Protein AF-A0A0B6Z8V1-F1 (afdb_monomer)

Structure (mmCIF, N/CA/C/O backbone):
data_AF-A0A0B6Z8V1-F1
#
_entry.id   AF-A0A0B6Z8V1-F1
#
loop_
_atom_site.group_PDB
_atom_site.id
_atom_site.type_symbol
_atom_site.label_atom_id
_atom_site.label_alt_id
_atom_site.label_comp_id
_atom_site.label_asym_id
_atom_site.label_entity_id
_atom_site.label_seq_id
_atom_site.pdbx_PDB_ins_code
_atom_site.Cartn_x
_atom_site.Cartn_y
_atom_site.Cartn_z
_atom_site.occupancy
_atom_site.B_iso_or_equiv
_atom_site.auth_seq_id
_atom_site.auth_comp_id
_atom_site.auth_asym_id
_atom_site.auth_atom_id
_atom_site.pdbx_PDB_model_num
ATOM 1 N N . ASP A 1 1 ? 8.334 -16.687 -8.580 1.00 82.94 1 ASP A N 1
ATOM 2 C CA . ASP A 1 1 ? 9.237 -16.115 -9.606 1.00 82.94 1 ASP A CA 1
ATOM 3 C C . ASP A 1 1 ? 10.092 -14.959 -9.110 1.00 82.94 1 ASP A C 1
ATOM 5 O O . ASP A 1 1 ? 11.307 -15.062 -9.156 1.00 82.94 1 ASP A O 1
ATOM 9 N N . ILE A 1 2 ? 9.523 -13.879 -8.571 1.00 87.00 2 ILE A N 1
ATOM 10 C CA . ILE A 1 2 ? 10.312 -12.715 -8.107 1.00 87.00 2 ILE A CA 1
ATOM 11 C C . ILE A 1 2 ? 10.952 -12.853 -6.706 1.00 87.00 2 ILE A C 1
ATOM 13 O O . ILE A 1 2 ? 11.514 -11.891 -6.193 1.00 87.00 2 ILE A O 1
ATOM 17 N N . GLY A 1 3 ? 10.883 -14.033 -6.081 1.00 88.44 3 GLY A N 1
ATOM 18 C CA . GLY A 1 3 ? 11.571 -14.324 -4.813 1.00 88.44 3 GLY A CA 1
ATOM 19 C C . GLY A 1 3 ? 11.016 -13.605 -3.576 1.00 88.44 3 GLY A C 1
ATOM 20 O O . GLY A 1 3 ? 11.727 -13.468 -2.585 1.00 88.44 3 GLY A O 1
ATOM 21 N N . VAL A 1 4 ? 9.771 -13.124 -3.625 1.00 90.75 4 VAL A N 1
ATOM 22 C CA . VAL A 1 4 ? 9.082 -12.507 -2.484 1.00 90.75 4 VAL A CA 1
ATOM 23 C C . VAL A 1 4 ? 7.700 -13.114 -2.300 1.00 90.75 4 VAL A C 1
ATOM 25 O O . VAL A 1 4 ? 7.052 -13.505 -3.270 1.00 90.75 4 VAL A O 1
ATOM 28 N N . GLU A 1 5 ? 7.261 -13.186 -1.048 1.00 90.94 5 GLU A N 1
ATOM 29 C CA . GLU A 1 5 ? 5.900 -13.590 -0.706 1.00 90.94 5 GLU A CA 1
ATOM 30 C C . GLU A 1 5 ? 4.886 -12.519 -1.150 1.00 90.94 5 GLU A C 1
ATOM 32 O O . GLU A 1 5 ? 5.216 -11.327 -1.128 1.00 90.94 5 GLU A O 1
ATOM 37 N N . PRO A 1 6 ? 3.651 -12.906 -1.522 1.00 87.81 6 PRO A N 1
ATOM 38 C CA . PRO A 1 6 ? 2.594 -11.955 -1.877 1.00 87.81 6 PRO A CA 1
ATOM 39 C C . PRO A 1 6 ? 2.313 -10.922 -0.777 1.00 87.81 6 PRO A C 1
ATOM 41 O O . PRO A 1 6 ? 2.075 -9.754 -1.072 1.00 87.81 6 PRO A O 1
ATOM 44 N N . GLU A 1 7 ? 2.424 -11.333 0.486 1.00 87.94 7 GLU A N 1
ATOM 45 C CA . GLU A 1 7 ? 2.225 -10.500 1.679 1.00 87.94 7 GLU A CA 1
ATOM 46 C C . GLU A 1 7 ? 3.482 -9.703 2.067 1.00 87.94 7 GLU A C 1
ATOM 48 O O . GLU A 1 7 ? 3.637 -9.264 3.202 1.00 87.94 7 GLU A O 1
ATOM 53 N N . ASN A 1 8 ? 4.429 -9.504 1.150 1.00 92.44 8 ASN A N 1
ATOM 54 C CA . ASN A 1 8 ? 5.578 -8.644 1.403 1.00 92.44 8 ASN A CA 1
ATOM 55 C C . ASN A 1 8 ? 5.230 -7.177 1.121 1.00 92.44 8 ASN A C 1
ATOM 57 O O . ASN A 1 8 ? 4.657 -6.864 0.082 1.00 92.44 8 ASN A O 1
ATOM 61 N N . ILE A 1 9 ? 5.666 -6.243 1.976 1.00 94.19 9 ILE A N 1
ATOM 62 C CA . ILE A 1 9 ? 5.385 -4.804 1.799 1.00 94.19 9 ILE A CA 1
ATOM 63 C C . ILE A 1 9 ? 5.856 -4.282 0.434 1.00 94.19 9 ILE A C 1
ATOM 65 O O . ILE A 1 9 ? 5.245 -3.384 -0.135 1.00 94.19 9 ILE A O 1
ATOM 69 N N . VAL A 1 10 ? 6.903 -4.878 -0.148 1.00 95.31 10 VAL A N 1
ATOM 70 C CA . VAL A 1 10 ? 7.366 -4.498 -1.489 1.00 95.31 10 VAL A CA 1
ATOM 71 C C . VAL A 1 10 ? 6.315 -4.763 -2.574 1.00 95.31 10 VAL A C 1
ATOM 73 O O . VAL A 1 10 ? 6.284 -4.034 -3.560 1.00 95.31 10 VAL A O 1
ATOM 76 N N . MET A 1 11 ? 5.431 -5.749 -2.386 1.00 95.81 11 MET A N 1
ATOM 77 C CA . MET A 1 11 ? 4.325 -6.032 -3.305 1.00 95.81 11 MET A CA 1
ATOM 78 C C . MET A 1 11 ? 3.264 -4.936 -3.260 1.00 95.81 11 MET A C 1
ATOM 80 O O . MET A 1 11 ? 2.747 -4.555 -4.306 1.00 95.81 11 MET A O 1
ATOM 84 N N . LEU A 1 12 ? 3.011 -4.355 -2.084 1.00 96.25 12 LEU A N 1
ATOM 85 C CA . LEU A 1 12 ? 2.169 -3.166 -1.960 1.00 96.25 12 LEU A CA 1
ATOM 86 C C . LEU A 1 12 ? 2.801 -1.961 -2.672 1.00 96.25 12 LEU A C 1
ATOM 88 O O . LEU A 1 12 ? 2.108 -1.227 -3.371 1.00 96.25 12 LEU A O 1
ATOM 92 N N . VAL A 1 13 ? 4.120 -1.768 -2.547 1.00 96.75 13 VAL A N 1
ATOM 93 C CA . VAL A 1 13 ? 4.818 -0.687 -3.268 1.00 96.75 13 VAL A CA 1
ATOM 94 C C . VAL A 1 13 ? 4.792 -0.914 -4.781 1.00 96.75 13 VAL 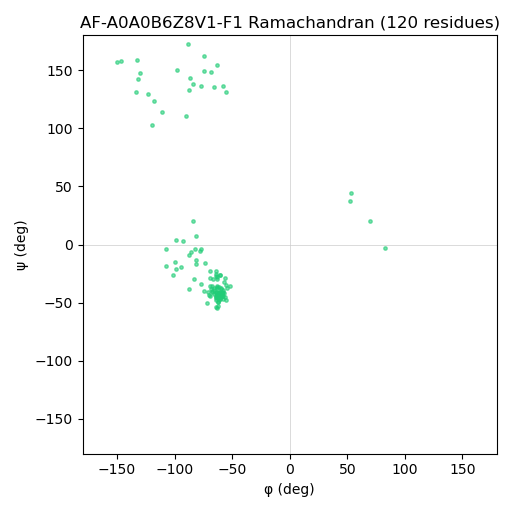A C 1
ATOM 96 O O . VAL A 1 13 ? 4.644 0.041 -5.544 1.00 96.75 13 VAL A O 1
ATOM 99 N N . LEU A 1 14 ? 4.912 -2.166 -5.229 1.00 97.12 14 LEU A N 1
ATOM 100 C CA . LEU A 1 14 ? 4.763 -2.519 -6.638 1.00 97.12 14 LEU A CA 1
ATOM 101 C C . LEU A 1 14 ? 3.345 -2.200 -7.126 1.00 97.12 14 LEU A C 1
ATOM 103 O O . LEU A 1 14 ? 3.202 -1.501 -8.123 1.00 97.12 14 LEU A O 1
ATOM 107 N N . ALA A 1 15 ? 2.312 -2.626 -6.397 1.00 97.38 15 ALA A N 1
ATOM 108 C CA . ALA A 1 15 ? 0.921 -2.310 -6.715 1.00 97.38 15 ALA A CA 1
ATOM 109 C C . ALA A 1 15 ? 0.674 -0.794 -6.789 1.00 97.38 15 ALA A C 1
ATOM 111 O O . ALA A 1 15 ? 0.042 -0.319 -7.730 1.00 97.38 15 ALA A O 1
ATOM 112 N N . PHE A 1 16 ? 1.254 -0.026 -5.860 1.00 97.31 16 PHE A N 1
ATOM 113 C CA . PHE A 1 16 ? 1.224 1.437 -5.885 1.00 97.31 16 PHE A CA 1
ATOM 114 C C . PHE A 1 16 ? 1.878 2.011 -7.152 1.00 97.31 16 PHE A C 1
ATOM 116 O O . PHE A 1 16 ? 1.336 2.928 -7.765 1.00 97.31 16 PHE A O 1
ATOM 123 N N . LYS A 1 17 ? 3.026 1.469 -7.582 1.00 97.00 17 LYS A N 1
ATOM 124 C CA . LYS A 1 17 ? 3.706 1.901 -8.816 1.00 97.00 17 LYS A CA 1
ATOM 125 C C . LYS A 1 17 ? 2.965 1.525 -10.092 1.00 97.00 17 LYS A C 1
ATOM 127 O O . LYS A 1 17 ? 3.093 2.239 -11.078 1.00 97.00 17 LYS A O 1
ATOM 132 N N . LEU A 1 18 ? 2.198 0.443 -10.069 1.00 97.31 18 LEU A N 1
ATOM 133 C CA . LEU A 1 18 ? 1.338 0.032 -11.178 1.00 97.31 18 LEU A CA 1
ATOM 134 C C . LEU A 1 18 ? -0.007 0.781 -11.192 1.00 97.31 18 LEU A C 1
ATOM 136 O O . LEU A 1 18 ? -0.793 0.581 -12.113 1.00 97.31 18 LEU A O 1
ATOM 140 N N . ASP A 1 19 ? -0.274 1.636 -10.195 1.00 96.50 19 ASP A N 1
ATOM 141 C CA . ASP A 1 19 ? -1.577 2.276 -9.967 1.00 96.50 19 ASP A CA 1
ATOM 142 C C . ASP A 1 19 ? -2.735 1.256 -9.907 1.00 96.50 19 ASP A C 1
ATOM 144 O O . ASP A 1 19 ? -3.842 1.497 -10.399 1.00 96.50 19 ASP A O 1
ATOM 148 N N . ALA A 1 20 ? -2.456 0.096 -9.303 1.00 96.75 20 ALA A N 1
ATOM 149 C CA . ALA A 1 20 ? -3.365 -1.039 -9.270 1.00 96.75 20 ALA A CA 1
ATOM 150 C C . ALA A 1 20 ? -4.635 -0.739 -8.466 1.00 96.75 20 ALA A C 1
ATOM 152 O O . ALA A 1 20 ? -4.572 -0.195 -7.361 1.00 96.75 20 ALA A O 1
ATOM 153 N N . LYS A 1 21 ? -5.798 -1.120 -9.003 1.00 93.38 21 LYS A N 1
ATOM 154 C CA . LYS A 1 21 ? -7.096 -0.792 -8.388 1.00 93.38 21 LYS A CA 1
ATOM 155 C C . LYS A 1 21 ? -7.671 -1.858 -7.465 1.00 93.38 21 LYS A C 1
ATOM 157 O O . LYS A 1 21 ? -8.562 -1.520 -6.694 1.00 93.38 21 LYS A O 1
ATOM 162 N N . ASN A 1 22 ? -7.233 -3.114 -7.555 1.00 89.50 22 ASN A N 1
ATOM 163 C CA . ASN A 1 22 ? -7.805 -4.201 -6.753 1.00 89.50 22 ASN A CA 1
ATOM 164 C C . ASN A 1 22 ? -6.705 -5.057 -6.123 1.00 89.50 22 ASN A C 1
ATOM 166 O O . ASN A 1 22 ? -5.804 -5.523 -6.823 1.00 89.50 22 ASN A O 1
ATOM 170 N N . LEU A 1 23 ? -6.813 -5.312 -4.819 1.00 90.44 23 LEU A N 1
ATOM 171 C CA . LEU A 1 23 ? -5.926 -6.226 -4.108 1.00 90.44 23 LEU A CA 1
ATOM 172 C C . LEU A 1 23 ? -5.913 -7.616 -4.759 1.00 90.44 23 LEU A C 1
ATOM 174 O O . LEU A 1 23 ? -6.959 -8.192 -5.040 1.00 90.44 23 LEU A O 1
ATOM 178 N N . GLY A 1 24 ? -4.715 -8.155 -4.987 1.00 89.88 24 GLY A N 1
ATOM 179 C CA . GLY A 1 24 ? -4.521 -9.496 -5.547 1.00 89.88 24 GLY A CA 1
ATOM 180 C C . GLY A 1 24 ? -4.621 -9.591 -7.073 1.00 89.88 24 GLY A C 1
ATOM 181 O O . GLY A 1 24 ? -4.353 -10.662 -7.615 1.00 89.88 24 GLY A O 1
ATOM 182 N N . PHE A 1 25 ? -4.938 -8.499 -7.777 1.00 93.06 25 PHE A N 1
ATOM 183 C CA . PHE A 1 25 ? -5.085 -8.500 -9.234 1.00 93.06 25 PHE A CA 1
ATOM 184 C C . PHE A 1 25 ? -4.322 -7.348 -9.887 1.00 93.06 25 PHE A C 1
ATOM 186 O O . PHE A 1 25 ? -4.330 -6.222 -9.398 1.00 93.06 25 PHE A O 1
ATOM 193 N N . PHE A 1 26 ? -3.737 -7.626 -11.051 1.00 96.12 26 PHE A N 1
ATOM 194 C CA . PHE A 1 26 ? -3.261 -6.609 -11.981 1.00 96.12 26 PHE A CA 1
ATOM 195 C C . PHE A 1 26 ? -3.934 -6.823 -13.331 1.00 96.12 26 PHE A C 1
ATOM 197 O O . PHE A 1 26 ? -3.946 -7.933 -13.868 1.00 96.12 26 PHE A O 1
ATOM 204 N N . THR A 1 27 ? -4.502 -5.759 -13.878 1.00 97.44 27 THR A N 1
ATOM 205 C CA . THR A 1 27 ? -4.971 -5.723 -15.262 1.00 97.44 27 THR A CA 1
ATOM 206 C C . THR A 1 27 ? -3.784 -5.619 -16.217 1.00 97.44 27 THR A C 1
ATOM 208 O O . THR A 1 27 ? -2.676 -5.234 -15.833 1.00 97.44 27 THR A O 1
ATOM 211 N N . PHE A 1 28 ? -4.018 -5.942 -17.489 1.00 97.50 28 PHE A N 1
ATOM 212 C CA . PHE A 1 28 ? -2.992 -5.813 -18.520 1.00 97.50 28 PHE A CA 1
ATOM 213 C C . PHE A 1 28 ? -2.475 -4.372 -18.642 1.00 97.50 28 PHE A C 1
ATOM 215 O O . PHE A 1 28 ? -1.269 -4.173 -18.740 1.00 97.50 28 PHE A O 1
ATOM 222 N N . ASP A 1 29 ? -3.363 -3.377 -18.580 1.00 97.94 29 ASP A N 1
ATOM 223 C CA . ASP A 1 29 ? -2.991 -1.967 -18.726 1.00 97.94 29 ASP A CA 1
ATOM 224 C C . ASP A 1 29 ? -2.170 -1.459 -17.534 1.00 97.94 29 ASP A C 1
ATOM 226 O O . ASP A 1 29 ? -1.144 -0.808 -17.736 1.00 97.94 29 ASP A O 1
ATOM 230 N N . GLU A 1 30 ? -2.569 -1.797 -16.300 1.00 97.94 30 GLU A N 1
ATOM 231 C CA . GLU A 1 30 ? -1.798 -1.489 -15.082 1.00 97.94 30 GLU A CA 1
ATOM 232 C C . GLU A 1 30 ? -0.398 -2.106 -15.160 1.00 97.94 30 GLU A C 1
ATOM 234 O O . GLU A 1 30 ? 0.606 -1.428 -14.925 1.00 97.94 30 GLU A O 1
ATOM 239 N N . TRP A 1 31 ? -0.324 -3.383 -15.549 1.00 96.62 31 TRP A N 1
ATOM 240 C CA . TRP A 1 31 ? 0.939 -4.093 -15.706 1.00 96.62 31 TRP A CA 1
ATOM 241 C C . TRP A 1 31 ? 1.815 -3.457 -16.784 1.00 96.62 31 TRP A C 1
ATOM 243 O O . TRP A 1 31 ? 2.966 -3.118 -16.519 1.00 96.62 31 TRP A O 1
ATOM 253 N N . MET A 1 32 ? 1.281 -3.267 -17.992 1.00 97.75 32 MET A N 1
ATOM 254 C CA . MET A 1 32 ? 2.040 -2.761 -19.133 1.00 97.75 32 MET A CA 1
ATOM 255 C C . MET A 1 32 ? 2.558 -1.347 -18.870 1.00 97.75 32 MET A C 1
ATOM 257 O O . MET A 1 32 ? 3.742 -1.071 -19.080 1.00 97.75 32 MET A O 1
ATOM 261 N N . LYS A 1 33 ? 1.700 -0.463 -18.348 1.00 97.56 33 LYS A N 1
ATOM 262 C CA . LYS A 1 33 ? 2.077 0.906 -17.991 1.00 97.56 33 LYS A CA 1
ATOM 263 C C . LYS A 1 33 ? 3.127 0.916 -16.880 1.00 97.56 33 LYS A C 1
ATOM 265 O O . LYS A 1 33 ? 4.198 1.492 -17.063 1.00 97.56 33 LYS A O 1
ATOM 270 N N . GLY A 1 34 ? 2.852 0.250 -15.757 1.00 96.94 34 GLY A N 1
ATOM 271 C CA . GLY A 1 34 ? 3.737 0.270 -14.593 1.00 96.94 34 GLY A CA 1
ATOM 272 C C . GLY A 1 34 ? 5.096 -0.371 -14.867 1.00 96.94 34 GLY A C 1
ATOM 273 O O . GLY A 1 34 ? 6.125 0.178 -14.479 1.00 96.94 34 GLY A O 1
ATOM 274 N N . MET A 1 35 ? 5.137 -1.489 -15.596 1.00 97.25 35 MET A N 1
ATOM 275 C CA . MET A 1 35 ? 6.398 -2.140 -1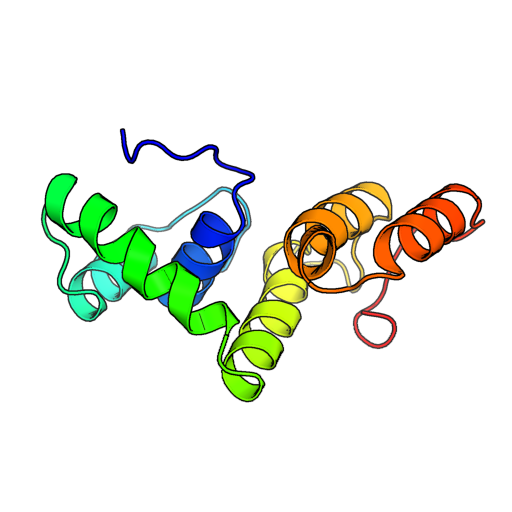5.969 1.00 97.25 35 MET A CA 1
ATOM 276 C C . MET A 1 35 ? 7.219 -1.304 -16.955 1.00 97.25 35 MET A C 1
ATOM 278 O O . MET A 1 35 ? 8.444 -1.241 -16.823 1.00 97.25 35 MET A O 1
ATOM 282 N N . THR A 1 36 ? 6.561 -0.597 -17.880 1.00 96.81 36 THR A N 1
ATOM 283 C CA . THR A 1 36 ? 7.226 0.357 -18.782 1.00 96.81 36 THR A CA 1
ATOM 284 C C . THR A 1 36 ? 7.840 1.519 -17.998 1.00 96.81 36 THR A C 1
ATOM 286 O O . THR A 1 36 ? 9.019 1.824 -18.177 1.00 96.81 36 THR A O 1
ATOM 289 N N . GLU A 1 37 ? 7.089 2.126 -17.075 1.00 96.25 37 GLU A N 1
ATOM 290 C CA . GLU A 1 37 ? 7.577 3.220 -16.220 1.00 96.25 37 GLU A CA 1
ATOM 291 C C . GLU A 1 37 ? 8.720 2.774 -15.290 1.00 96.25 37 GLU A C 1
ATOM 293 O O . GLU A 1 37 ? 9.671 3.522 -15.056 1.00 96.25 37 GLU A O 1
ATOM 298 N N . LEU A 1 38 ? 8.672 1.533 -14.796 1.00 95.94 38 LEU A N 1
ATOM 299 C CA . LEU A 1 38 ? 9.737 0.918 -13.995 1.00 95.94 38 LEU A CA 1
ATOM 300 C C . LEU A 1 38 ? 10.930 0.423 -14.830 1.00 95.94 38 LEU A C 1
ATOM 302 O O . LEU A 1 38 ? 11.934 -0.0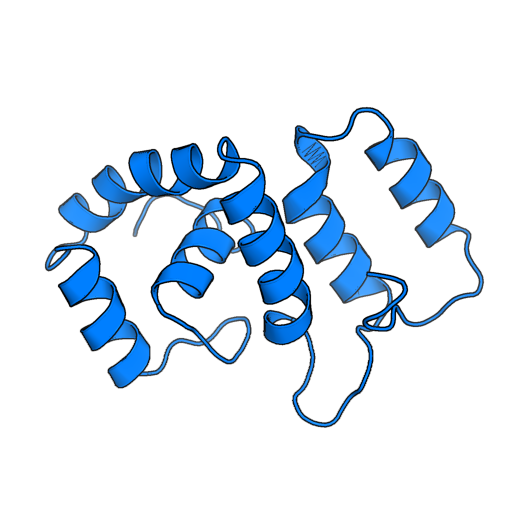20 -14.252 1.00 95.94 38 LEU A O 1
ATOM 306 N N . GLN A 1 39 ? 10.832 0.491 -16.162 1.00 96.00 39 GLN A N 1
ATOM 307 C CA . GLN A 1 39 ? 11.818 -0.014 -17.120 1.00 96.00 39 GLN A CA 1
ATOM 308 C C . GLN A 1 39 ? 12.167 -1.493 -16.874 1.00 96.00 39 GLN A C 1
ATOM 310 O O . GLN A 1 39 ? 13.338 -1.883 -16.853 1.00 96.00 39 GLN A O 1
ATOM 315 N N . CYS A 1 40 ? 11.142 -2.312 -16.629 1.00 96.44 40 CYS A N 1
ATOM 316 C CA . CYS A 1 40 ? 11.264 -3.737 -16.333 1.00 96.44 40 CYS A CA 1
ATOM 317 C C . CYS A 1 40 ? 10.524 -4.562 -17.393 1.00 96.44 40 CYS A C 1
ATOM 319 O O . CYS A 1 40 ? 9.308 -4.681 -17.353 1.00 96.44 40 CYS A O 1
ATOM 321 N N . ASP A 1 41 ? 11.262 -5.158 -18.326 1.00 95.19 41 ASP A N 1
ATOM 322 C CA . ASP A 1 41 ? 10.745 -6.040 -19.388 1.00 95.19 41 ASP A CA 1
ATOM 323 C C . ASP A 1 41 ? 11.088 -7.527 -19.149 1.00 95.19 41 ASP A C 1
ATOM 325 O O . ASP A 1 41 ? 10.643 -8.399 -19.892 1.00 95.19 41 ASP A O 1
ATOM 329 N N . THR A 1 42 ? 11.855 -7.833 -18.096 1.00 95.19 42 THR A N 1
ATOM 330 C CA . THR A 1 42 ? 12.206 -9.196 -17.683 1.00 95.19 42 THR A CA 1
ATOM 331 C C . THR A 1 42 ? 12.011 -9.395 -16.184 1.00 95.19 42 THR A C 1
ATOM 333 O O . THR A 1 42 ? 12.034 -8.449 -15.390 1.00 95.19 42 THR A O 1
ATOM 336 N N . LEU A 1 43 ? 11.876 -10.661 -15.782 1.00 93.69 43 LEU A N 1
ATOM 337 C CA . LEU A 1 43 ? 11.770 -11.056 -14.379 1.00 93.69 43 LEU A CA 1
ATOM 338 C C . LEU A 1 43 ? 12.987 -10.604 -13.554 1.00 93.69 43 LEU A C 1
ATOM 340 O O . LEU A 1 43 ? 12.829 -10.115 -12.440 1.00 93.69 43 LEU A O 1
ATOM 344 N N . GLU A 1 44 ? 14.190 -10.728 -14.116 1.00 94.12 44 GLU A N 1
ATOM 345 C CA . GLU A 1 44 ? 15.442 -10.330 -13.466 1.00 94.12 44 GLU A CA 1
ATOM 346 C C . GLU A 1 44 ? 15.488 -8.816 -13.209 1.00 94.12 44 GLU A C 1
ATOM 348 O O . GLU A 1 44 ? 15.823 -8.375 -12.107 1.00 94.12 44 GLU A O 1
ATOM 353 N N . LYS A 1 45 ? 15.081 -7.996 -14.192 1.00 95.56 45 LYS A N 1
ATOM 354 C CA . LYS A 1 45 ? 14.991 -6.540 -13.997 1.00 95.56 45 LYS A CA 1
ATOM 355 C C . LYS A 1 45 ? 13.995 -6.192 -12.894 1.00 95.56 45 LYS A C 1
ATOM 357 O O . LYS A 1 45 ? 14.306 -5.344 -12.058 1.00 95.56 45 LYS A O 1
ATOM 362 N N . LEU A 1 46 ? 12.848 -6.872 -12.845 1.00 95.44 46 LEU A N 1
ATOM 363 C CA . LEU A 1 46 ? 11.855 -6.667 -11.790 1.00 95.44 46 LEU A CA 1
ATOM 364 C C . LEU A 1 46 ? 12.402 -7.051 -10.407 1.00 95.44 46 LEU A C 1
ATOM 366 O O . LEU A 1 46 ? 12.278 -6.257 -9.475 1.00 95.44 46 LEU A O 1
ATOM 370 N N . GLN A 1 47 ? 13.062 -8.208 -10.276 1.00 94.31 47 GLN A N 1
ATOM 371 C CA . GLN A 1 47 ? 13.722 -8.639 -9.034 1.00 94.31 47 GLN A CA 1
ATOM 372 C C . GLN A 1 47 ? 14.736 -7.598 -8.541 1.00 94.31 47 GLN A C 1
ATOM 374 O O . GLN A 1 47 ? 14.687 -7.185 -7.380 1.00 94.31 47 GLN A O 1
ATOM 379 N N . ASN A 1 48 ? 15.599 -7.105 -9.433 1.00 93.19 48 ASN A N 1
ATOM 380 C CA . ASN A 1 48 ? 16.568 -6.054 -9.116 1.00 93.19 48 ASN A CA 1
ATOM 381 C C . ASN A 1 48 ? 15.877 -4.739 -8.715 1.00 93.19 48 ASN A C 1
ATOM 383 O O . ASN A 1 48 ? 16.319 -4.038 -7.798 1.00 93.19 48 ASN A O 1
ATOM 387 N N . ARG A 1 49 ? 14.744 -4.414 -9.350 1.00 95.38 49 ARG A N 1
ATOM 388 C CA . ARG A 1 49 ? 13.963 -3.211 -9.041 1.00 95.38 49 ARG A CA 1
ATOM 389 C C . ARG A 1 49 ? 13.281 -3.278 -7.673 1.00 95.38 49 ARG A C 1
ATOM 391 O O . ARG A 1 49 ? 13.058 -2.222 -7.081 1.00 95.38 49 ARG A O 1
ATOM 398 N N . LEU A 1 50 ? 13.031 -4.466 -7.109 1.00 94.25 50 LEU A N 1
ATOM 399 C CA . LEU A 1 50 ? 12.444 -4.610 -5.767 1.00 94.25 50 LEU A CA 1
ATOM 400 C C . LEU A 1 50 ? 13.272 -3.910 -4.679 1.00 94.25 50 LEU A C 1
ATOM 402 O O . LEU A 1 50 ? 12.701 -3.406 -3.713 1.00 94.25 50 LEU A O 1
ATOM 406 N N . TYR A 1 51 ? 14.602 -3.851 -4.813 1.00 92.62 51 TYR A N 1
ATOM 407 C CA . TYR A 1 51 ? 15.439 -3.106 -3.867 1.00 92.62 51 TYR A CA 1
ATOM 408 C C . TYR A 1 51 ? 15.102 -1.611 -3.889 1.00 92.62 51 TYR A C 1
ATOM 410 O O . TYR A 1 51 ? 14.808 -1.027 -2.848 1.00 92.62 51 TYR A O 1
ATOM 418 N N . TYR A 1 52 ? 15.044 -1.016 -5.084 1.00 94.69 52 TYR A N 1
ATOM 419 C CA . TYR A 1 52 ? 14.633 0.376 -5.264 1.00 94.69 52 TYR A CA 1
ATOM 420 C C . TYR A 1 52 ? 13.226 0.629 -4.710 1.00 94.69 52 TYR A C 1
ATOM 422 O O . TYR A 1 52 ? 13.035 1.590 -3.970 1.00 94.69 52 TYR A O 1
ATOM 430 N N . LEU A 1 53 ? 12.261 -0.258 -4.977 1.00 95.88 53 LEU A N 1
ATOM 431 C CA . LEU A 1 53 ? 10.903 -0.116 -4.443 1.00 95.88 53 LEU A CA 1
ATOM 432 C C . LEU A 1 53 ? 10.891 -0.071 -2.910 1.00 95.88 53 LEU A C 1
ATOM 434 O O . LEU A 1 53 ? 10.186 0.749 -2.332 1.00 95.88 53 LEU A O 1
ATOM 438 N N . ARG A 1 54 ? 11.722 -0.871 -2.231 1.00 94.12 54 ARG A N 1
ATOM 439 C CA . ARG A 1 54 ? 11.836 -0.799 -0.764 1.00 94.12 54 ARG A CA 1
ATOM 440 C C . ARG A 1 54 ? 12.367 0.547 -0.282 1.00 94.12 54 ARG A C 1
ATOM 442 O O . ARG A 1 54 ? 11.880 1.050 0.723 1.00 94.12 54 ARG A O 1
ATOM 449 N N . THR A 1 55 ? 13.315 1.155 -0.998 1.00 94.75 55 THR A N 1
ATOM 450 C CA . THR A 1 55 ? 13.860 2.467 -0.600 1.00 94.75 55 THR A CA 1
ATOM 451 C C . THR A 1 55 ? 12.826 3.591 -0.635 1.00 94.75 55 THR A C 1
ATOM 453 O O . THR A 1 55 ? 12.967 4.557 0.107 1.00 94.75 55 THR A O 1
ATOM 456 N N . LEU A 1 56 ? 11.749 3.442 -1.415 1.00 93.69 56 LEU A N 1
ATOM 457 C CA . LEU A 1 56 ? 10.652 4.413 -1.474 1.00 93.69 56 LEU A CA 1
ATOM 458 C C . LEU A 1 56 ? 9.903 4.555 -0.145 1.00 93.69 56 LEU A C 1
ATOM 460 O O . LEU A 1 56 ? 9.322 5.601 0.122 1.00 93.69 56 LEU A O 1
ATOM 464 N N . LEU A 1 57 ? 9.933 3.520 0.696 1.00 93.56 57 LEU A N 1
ATOM 465 C CA . LEU A 1 57 ? 9.312 3.536 2.021 1.00 93.56 57 LEU A CA 1
ATOM 466 C C . LEU A 1 57 ? 10.096 4.386 3.030 1.00 93.56 57 LEU A C 1
ATOM 468 O O . LEU A 1 57 ? 9.549 4.744 4.068 1.00 93.56 57 LEU A O 1
ATOM 472 N N . ASN A 1 58 ? 11.356 4.718 2.732 1.00 93.81 58 ASN A N 1
ATOM 473 C CA . ASN A 1 58 ? 12.182 5.565 3.591 1.00 93.81 58 ASN A CA 1
ATOM 474 C C . ASN A 1 58 ? 11.898 7.061 3.387 1.00 93.81 58 ASN A C 1
ATOM 476 O O . ASN A 1 58 ? 12.342 7.871 4.195 1.00 93.81 58 ASN A O 1
ATOM 480 N N . ASP A 1 59 ? 11.189 7.429 2.315 1.00 95.38 59 ASP A N 1
ATOM 481 C CA . ASP A 1 59 ? 10.805 8.808 2.027 1.00 95.38 59 ASP A CA 1
ATOM 482 C C . ASP A 1 59 ? 9.439 9.124 2.672 1.00 95.38 59 ASP A C 1
ATOM 484 O O . ASP A 1 59 ? 8.425 8.579 2.228 1.00 95.38 59 ASP A O 1
ATOM 488 N N . PRO A 1 60 ? 9.353 9.979 3.712 1.00 94.50 60 PRO A N 1
ATOM 489 C CA . PRO A 1 60 ? 8.119 10.147 4.485 1.00 94.50 60 PRO A CA 1
ATOM 490 C C . PRO A 1 60 ? 6.891 10.617 3.677 1.00 94.50 60 PRO A C 1
ATOM 492 O O . PRO A 1 60 ? 5.803 10.069 3.886 1.00 94.50 60 PRO A O 1
ATOM 495 N N . PRO A 1 61 ? 6.996 11.590 2.747 1.00 96.50 61 PRO A N 1
ATOM 496 C CA . PRO A 1 61 ? 5.892 11.962 1.865 1.00 96.50 61 PRO A CA 1
ATOM 497 C C . PRO A 1 61 ? 5.412 10.800 0.989 1.00 96.50 61 PRO A C 1
ATOM 499 O O . PRO A 1 61 ? 4.204 10.586 0.858 1.00 96.50 61 PRO A O 1
ATOM 502 N N . LEU A 1 62 ? 6.334 10.026 0.415 1.00 96.00 62 LEU A N 1
ATOM 503 C CA . LEU A 1 62 ? 5.989 8.892 -0.435 1.00 96.00 62 LEU A CA 1
ATOM 504 C C . LEU A 1 62 ? 5.404 7.732 0.371 1.00 96.00 62 LEU A C 1
ATOM 506 O O . LEU A 1 62 ? 4.390 7.163 -0.032 1.00 96.00 62 LEU A O 1
ATOM 510 N N . PHE A 1 63 ? 5.966 7.446 1.544 1.00 95.88 63 PHE A N 1
ATOM 511 C CA . PHE A 1 63 ? 5.408 6.493 2.495 1.00 95.88 63 PHE A CA 1
ATOM 512 C C . PHE A 1 63 ? 3.970 6.859 2.865 1.00 95.88 63 PHE A C 1
ATOM 514 O O . PHE A 1 63 ? 3.091 6.004 2.815 1.00 95.88 63 PHE A O 1
ATOM 521 N N . LYS A 1 64 ? 3.689 8.138 3.149 1.00 95.94 64 LYS A N 1
ATOM 522 C CA . LYS A 1 64 ? 2.326 8.611 3.432 1.00 95.94 64 LYS A CA 1
ATOM 523 C C . LYS A 1 64 ? 1.366 8.359 2.264 1.00 95.94 64 LYS A C 1
ATOM 525 O O . LYS A 1 64 ? 0.205 8.023 2.493 1.00 95.94 64 LYS A O 1
ATOM 530 N N . ASN A 1 65 ? 1.831 8.501 1.024 1.00 97.62 65 ASN A N 1
ATOM 531 C CA . ASN A 1 65 ? 1.024 8.199 -0.160 1.00 97.62 65 ASN A CA 1
ATOM 532 C C . ASN A 1 65 ? 0.773 6.693 -0.311 1.00 97.62 65 ASN A C 1
ATOM 534 O O . ASN A 1 65 ? -0.366 6.304 -0.555 1.00 97.62 65 ASN A O 1
ATOM 538 N N . ILE A 1 66 ? 1.793 5.854 -0.102 1.00 97.19 66 ILE A N 1
ATOM 539 C CA . ILE A 1 66 ? 1.668 4.386 -0.128 1.00 97.19 66 ILE A CA 1
ATOM 540 C C . ILE A 1 66 ? 0.725 3.905 0.984 1.00 97.19 66 ILE A C 1
ATOM 542 O O . ILE A 1 66 ? -0.150 3.081 0.738 1.00 97.19 66 ILE A O 1
ATOM 546 N N . TYR A 1 67 ? 0.850 4.464 2.189 1.00 96.81 67 TYR A N 1
ATOM 547 C CA . TYR 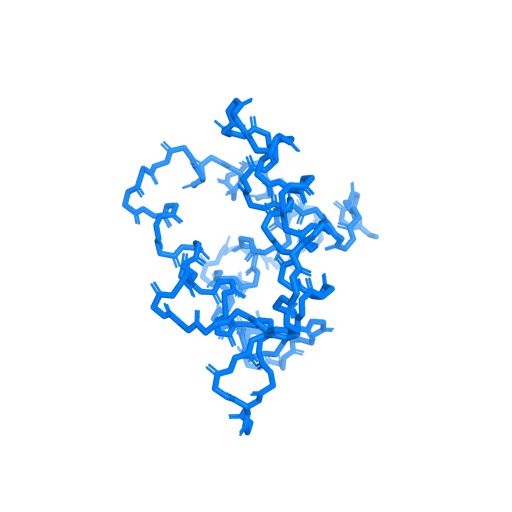A 1 67 ? -0.020 4.171 3.327 1.00 96.81 67 TYR A CA 1
ATOM 548 C C . TYR A 1 67 ? -1.489 4.492 3.021 1.00 96.81 67 TYR A C 1
ATOM 550 O O . TYR A 1 67 ? -2.374 3.688 3.298 1.00 96.81 67 TYR A O 1
ATOM 558 N N . ARG A 1 68 ? -1.761 5.650 2.405 1.00 97.00 68 ARG A N 1
ATOM 559 C CA . ARG A 1 68 ? -3.119 6.032 1.979 1.00 97.00 68 ARG A CA 1
ATOM 560 C C . ARG A 1 68 ? -3.643 5.148 0.854 1.00 97.00 68 ARG A C 1
ATOM 562 O O . ARG A 1 68 ? -4.806 4.758 0.882 1.00 97.00 68 ARG A O 1
ATOM 569 N N . PHE A 1 69 ? -2.787 4.825 -0.112 1.00 97.50 69 PHE A N 1
ATOM 570 C CA . PHE A 1 69 ? -3.117 3.908 -1.197 1.00 97.50 69 PHE A CA 1
ATOM 571 C C . PHE A 1 69 ? -3.514 2.530 -0.664 1.00 97.50 69 PHE A C 1
ATOM 573 O O . PHE A 1 69 ? -4.497 1.977 -1.136 1.00 97.50 69 PHE A O 1
ATOM 580 N N . ALA A 1 70 ? -2.813 2.007 0.345 1.00 97.19 70 ALA A N 1
ATOM 581 C CA . ALA A 1 70 ? -3.081 0.690 0.919 1.00 97.19 70 ALA A CA 1
ATOM 582 C C . ALA A 1 70 ? -4.535 0.517 1.384 1.00 97.19 70 ALA A C 1
ATOM 584 O O . ALA A 1 70 ? -5.117 -0.545 1.172 1.00 97.19 70 ALA A O 1
ATOM 585 N N . PHE A 1 71 ? -5.140 1.569 1.947 1.00 96.62 71 PHE A N 1
ATOM 586 C CA . PHE A 1 71 ? -6.555 1.563 2.317 1.00 96.62 71 PHE A CA 1
ATOM 587 C C . PHE A 1 71 ? -7.465 1.414 1.103 1.00 96.62 71 PHE A C 1
ATOM 589 O O . PHE A 1 71 ? -8.314 0.528 1.067 1.00 96.62 71 PHE A O 1
ATOM 596 N N . ASP A 1 72 ? -7.294 2.284 0.105 1.00 95.00 72 ASP A N 1
ATOM 597 C CA . ASP A 1 72 ? -8.133 2.268 -1.094 1.00 95.00 72 ASP A CA 1
ATOM 598 C C . ASP A 1 72 ? -7.910 0.988 -1.920 1.00 95.00 72 ASP A C 1
ATOM 600 O O . ASP A 1 72 ? -8.842 0.517 -2.563 1.00 95.00 72 ASP A O 1
ATOM 604 N N . PHE A 1 73 ? -6.708 0.411 -1.860 1.00 95.38 73 PHE A N 1
ATOM 605 C CA . PHE A 1 73 ? -6.326 -0.823 -2.543 1.00 95.38 73 PHE A CA 1
ATOM 606 C C . PHE A 1 73 ? -6.922 -2.078 -1.895 1.00 95.38 73 PHE A C 1
ATOM 608 O O . PHE A 1 73 ? -7.342 -2.990 -2.605 1.00 95.38 73 PHE A O 1
ATOM 615 N N . ALA A 1 74 ? -6.964 -2.129 -0.560 1.00 94.75 74 ALA A N 1
ATOM 616 C CA . ALA A 1 74 ? -7.511 -3.259 0.192 1.00 94.75 74 ALA A CA 1
ATOM 617 C C . ALA A 1 74 ? -9.043 -3.237 0.310 1.00 94.75 74 ALA A C 1
ATOM 619 O O . ALA A 1 74 ? -9.644 -4.242 0.680 1.00 94.75 74 ALA A O 1
ATOM 620 N N . ARG A 1 75 ? -9.677 -2.089 0.052 1.00 93.94 75 ARG A N 1
ATOM 621 C CA . ARG A 1 75 ? -11.113 -1.890 0.257 1.00 93.94 75 ARG A CA 1
ATOM 622 C C . ARG A 1 75 ? -11.912 -2.315 -0.965 1.00 93.94 75 ARG A C 1
ATOM 624 O O . ARG A 1 75 ? -11.667 -1.844 -2.073 1.00 93.94 75 ARG A O 1
ATOM 631 N N . ASP A 1 76 ? -12.972 -3.080 -0.730 1.00 90.12 76 ASP A N 1
ATOM 632 C CA . ASP A 1 76 ? -13.980 -3.358 -1.752 1.00 90.12 76 ASP A CA 1
ATOM 633 C C . ASP A 1 76 ? -14.612 -2.064 -2.278 1.00 90.12 76 ASP A C 1
ATOM 635 O O . ASP A 1 76 ? -14.993 -1.176 -1.509 1.00 90.12 76 ASP A O 1
ATOM 639 N N . LYS A 1 77 ? -14.778 -1.964 -3.602 1.00 85.25 77 LYS A N 1
ATOM 640 C CA . LYS A 1 77 ? -15.221 -0.730 -4.280 1.00 85.25 77 LYS A CA 1
ATOM 641 C C . LYS A 1 77 ? -16.503 -0.137 -3.696 1.00 85.25 77 LYS A C 1
ATOM 643 O O . LYS A 1 77 ? -16.583 1.087 -3.573 1.00 85.25 77 LYS A O 1
ATOM 648 N N . ASP A 1 78 ? -17.428 -0.989 -3.268 1.00 89.94 78 ASP A N 1
ATOM 649 C CA . ASP A 1 78 ? -18.746 -0.605 -2.755 1.00 89.94 78 ASP A CA 1
ATOM 650 C C . ASP A 1 78 ? -18.770 -0.294 -1.246 1.00 89.94 78 ASP A C 1
ATOM 652 O O . ASP A 1 78 ? -19.763 0.222 -0.731 1.00 89.94 78 ASP A O 1
ATOM 656 N N . GLN A 1 79 ? -17.685 -0.570 -0.518 1.00 91.81 79 GLN A N 1
ATOM 657 C CA . GLN A 1 79 ? -17.607 -0.381 0.936 1.00 91.81 79 GLN A CA 1
ATOM 658 C C . GLN A 1 79 ? -16.930 0.935 1.297 1.00 91.81 79 GLN A C 1
ATOM 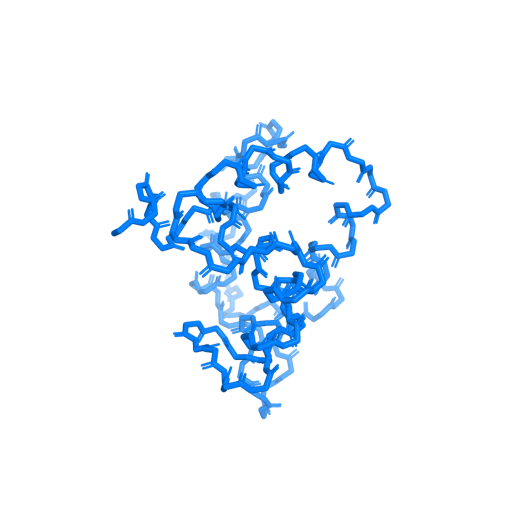660 O O . GLN A 1 79 ? -16.054 1.379 0.586 1.00 91.81 79 GLN A O 1
ATOM 665 N N . ARG A 1 80 ? -17.252 1.590 2.416 1.00 94.50 80 ARG A N 1
ATOM 666 C CA . ARG A 1 80 ? -16.532 2.820 2.851 1.00 94.50 80 ARG A CA 1
ATOM 667 C C . ARG A 1 80 ? -15.456 2.564 3.910 1.00 94.50 80 ARG A C 1
ATOM 669 O O . ARG A 1 80 ? -14.848 3.502 4.424 1.00 94.50 80 ARG A O 1
ATOM 676 N N . SER A 1 81 ? -15.239 1.301 4.239 1.00 96.62 81 SER A N 1
ATOM 677 C CA . SER A 1 81 ? -14.383 0.847 5.327 1.00 96.62 81 SER A CA 1
ATOM 678 C C . SER A 1 81 ? -13.780 -0.510 4.996 1.00 96.62 81 SER A C 1
ATOM 680 O O . SER A 1 81 ? -14.362 -1.261 4.216 1.00 96.62 81 SER A O 1
ATOM 682 N N . LEU A 1 82 ? -12.655 -0.824 5.628 1.00 96.50 82 LEU A N 1
ATOM 683 C CA . LEU A 1 82 ? -12.075 -2.163 5.654 1.00 96.50 82 LEU A CA 1
ATOM 684 C C . LEU A 1 82 ? -12.689 -2.959 6.795 1.00 96.50 82 LEU A C 1
ATOM 686 O O . LEU A 1 82 ? -12.918 -2.393 7.866 1.00 96.50 82 LEU A O 1
ATOM 690 N N . ASP A 1 83 ? -12.918 -4.253 6.606 1.00 95.69 83 ASP A N 1
ATOM 691 C CA . ASP A 1 83 ? -13.152 -5.143 7.738 1.00 95.69 83 ASP A CA 1
ATOM 692 C C . ASP A 1 83 ? -11.901 -5.208 8.632 1.00 95.69 83 ASP A C 1
ATOM 694 O O . ASP A 1 83 ? -10.775 -4.941 8.201 1.00 95.69 83 ASP A O 1
ATOM 698 N N . MET A 1 84 ? -12.104 -5.512 9.913 1.00 95.81 84 MET A N 1
ATOM 699 C CA . MET A 1 84 ? -11.029 -5.455 10.903 1.00 95.81 84 MET A CA 1
ATOM 700 C C . MET A 1 84 ? -9.892 -6.448 10.616 1.00 95.81 84 MET A C 1
ATOM 702 O O . MET A 1 84 ? -8.747 -6.173 10.970 1.00 95.81 84 MET A O 1
ATOM 706 N N . GLU A 1 85 ? -10.171 -7.592 9.993 1.00 95.00 85 GLU A N 1
ATOM 707 C CA . GLU A 1 85 ? -9.151 -8.603 9.708 1.00 95.00 85 GLU A CA 1
ATOM 708 C C . GLU A 1 85 ? -8.219 -8.123 8.592 1.00 95.00 85 GLU A C 1
ATOM 710 O O . GLU A 1 85 ? -7.003 -8.037 8.802 1.00 95.00 85 GLU A O 1
ATOM 715 N N . THR A 1 86 ? -8.791 -7.663 7.476 1.00 94.88 86 THR A N 1
ATOM 716 C CA . THR A 1 86 ? -8.045 -7.043 6.371 1.00 94.88 86 THR A CA 1
ATOM 717 C C . THR A 1 86 ? -7.272 -5.811 6.837 1.00 94.88 86 THR A C 1
ATOM 719 O O . THR A 1 86 ? -6.100 -5.633 6.492 1.00 94.88 86 THR A O 1
ATOM 722 N N . ALA A 1 87 ? -7.890 -4.962 7.664 1.00 96.44 87 ALA A N 1
ATOM 723 C CA . ALA A 1 87 ? -7.243 -3.755 8.160 1.00 96.44 87 ALA A CA 1
ATOM 724 C C . ALA A 1 87 ? -6.025 -4.075 9.039 1.00 96.44 87 ALA A C 1
ATOM 726 O O . ALA A 1 87 ? -4.961 -3.491 8.840 1.00 96.44 87 ALA A O 1
ATOM 727 N N . LYS A 1 88 ? -6.137 -5.031 9.971 1.00 95.94 88 LYS A N 1
ATOM 728 C CA . LYS A 1 88 ? -5.007 -5.469 10.808 1.00 95.94 88 LYS A CA 1
ATOM 729 C C . LYS A 1 88 ? -3.873 -6.068 9.981 1.00 95.94 88 LYS A C 1
ATOM 731 O O . LYS A 1 88 ? -2.712 -5.745 10.240 1.00 95.94 88 LYS A O 1
ATOM 736 N N . ALA A 1 89 ? -4.191 -6.902 8.990 1.00 94.94 89 ALA A N 1
ATOM 737 C CA . ALA A 1 89 ? -3.191 -7.492 8.103 1.00 94.94 89 ALA A CA 1
ATOM 738 C C . ALA A 1 89 ? -2.440 -6.403 7.319 1.00 94.94 89 ALA A C 1
ATOM 740 O O . ALA A 1 89 ? -1.208 -6.360 7.327 1.00 94.94 89 ALA A O 1
ATOM 741 N N . MET A 1 90 ? -3.170 -5.453 6.730 1.00 96.25 90 MET A N 1
ATOM 742 C CA . MET A 1 90 ? -2.574 -4.358 5.964 1.00 96.25 90 MET A CA 1
ATOM 743 C C . MET A 1 90 ? -1.786 -3.379 6.853 1.00 96.25 90 MET A C 1
ATOM 745 O O . MET A 1 90 ? -0.697 -2.942 6.485 1.00 96.25 90 MET A O 1
ATOM 749 N N . LEU A 1 91 ? -2.263 -3.071 8.061 1.00 96.62 91 LEU A N 1
ATOM 750 C CA . LEU A 1 91 ? -1.509 -2.254 9.019 1.00 96.62 91 LEU A CA 1
ATOM 751 C C . LEU A 1 91 ? -0.235 -2.965 9.490 1.00 96.62 91 LEU A C 1
ATOM 753 O O . LEU A 1 91 ? 0.812 -2.329 9.591 1.00 96.62 91 LEU A O 1
ATOM 757 N N . SER A 1 92 ? -0.293 -4.280 9.715 1.00 95.81 92 SER A N 1
ATOM 758 C CA . SER A 1 92 ? 0.886 -5.093 10.053 1.00 95.81 92 SER A CA 1
ATOM 759 C C . SER A 1 92 ? 1.915 -5.069 8.939 1.00 95.81 92 SER A C 1
ATOM 761 O O . SER A 1 92 ? 3.110 -4.908 9.200 1.00 95.81 92 SER A O 1
ATOM 763 N N . LEU A 1 93 ? 1.444 -5.138 7.695 1.00 95.00 93 LEU A N 1
ATOM 764 C CA . LEU A 1 93 ? 2.284 -5.043 6.517 1.00 95.00 93 LEU A CA 1
ATOM 765 C C . LEU A 1 93 ? 3.021 -3.702 6.441 1.00 95.00 93 LEU A C 1
ATOM 767 O O . LEU A 1 93 ? 4.223 -3.688 6.182 1.00 95.00 93 LEU A O 1
ATOM 771 N N . VAL A 1 94 ? 2.312 -2.590 6.662 1.00 94.69 94 VAL A N 1
ATOM 772 C CA . VAL A 1 94 ? 2.839 -1.236 6.420 1.00 94.69 94 VAL A CA 1
ATOM 773 C C . VAL A 1 94 ? 3.589 -0.654 7.623 1.00 94.69 94 VAL A C 1
ATOM 775 O O . VAL A 1 94 ? 4.610 0.015 7.448 1.00 94.69 94 VAL A O 1
ATOM 778 N N . LEU A 1 95 ? 3.107 -0.900 8.843 1.00 94.81 95 LEU A N 1
ATOM 779 C CA . LEU A 1 95 ? 3.615 -0.290 10.078 1.00 94.81 95 LEU A CA 1
ATOM 780 C C . LEU A 1 95 ? 4.410 -1.255 10.962 1.00 94.81 95 LEU A C 1
ATOM 782 O O . LEU A 1 95 ? 5.183 -0.802 11.806 1.00 94.81 95 LEU A O 1
ATOM 786 N N . GLY A 1 96 ? 4.268 -2.570 10.771 1.00 92.06 96 GLY A N 1
ATOM 787 C CA . GLY A 1 96 ? 4.778 -3.567 11.718 1.00 92.06 96 GLY A CA 1
ATOM 788 C C . GLY A 1 96 ? 6.288 -3.548 11.941 1.00 92.06 96 GLY A C 1
ATOM 789 O O . GLY A 1 96 ? 6.751 -3.919 13.016 1.00 92.06 96 GLY A O 1
ATOM 790 N N . LYS A 1 97 ? 7.065 -3.080 10.959 1.00 87.31 97 LYS A N 1
ATOM 791 C CA . LYS A 1 97 ? 8.528 -2.949 11.081 1.00 87.31 97 LYS A CA 1
ATOM 792 C C . LYS A 1 97 ? 9.002 -1.537 11.425 1.00 87.31 97 LYS A C 1
ATOM 794 O O . LYS A 1 97 ? 10.131 -1.389 11.881 1.00 87.31 97 LYS A O 1
ATOM 799 N N . SER A 1 98 ? 8.191 -0.513 11.165 1.00 86.50 98 SER A N 1
ATOM 800 C CA . SER A 1 98 ? 8.601 0.896 11.248 1.00 86.50 98 SER A CA 1
ATOM 801 C C . SER A 1 98 ? 8.129 1.585 12.525 1.00 86.50 98 SER A C 1
ATOM 803 O O . SER A 1 98 ? 8.780 2.524 12.984 1.00 86.50 98 SER A O 1
ATOM 805 N N . TRP A 1 99 ? 7.032 1.123 13.130 1.00 93.88 99 TRP A N 1
ATOM 806 C CA . TRP A 1 99 ? 6.456 1.748 14.313 1.00 93.88 99 TRP A CA 1
ATOM 807 C C . TRP A 1 99 ? 6.621 0.872 15.557 1.00 93.88 99 TRP A C 1
ATOM 809 O O . TRP A 1 99 ? 6.023 -0.192 15.684 1.00 93.88 99 TRP A O 1
ATOM 819 N N . SER A 1 100 ? 7.410 1.353 16.519 1.00 94.88 100 SER A N 1
ATOM 820 C CA . SER A 1 100 ? 7.756 0.616 17.743 1.00 94.88 100 SER A CA 1
ATOM 821 C C . SER A 1 100 ? 6.559 0.249 18.626 1.00 94.88 100 SER A C 1
ATOM 823 O O . SER A 1 100 ? 6.630 -0.732 19.362 1.00 94.88 100 SER A O 1
ATOM 825 N N . LEU A 1 101 ? 5.460 1.008 18.559 1.00 96.56 101 LEU A N 1
ATOM 826 C CA . LEU A 1 101 ? 4.239 0.731 19.324 1.00 96.56 101 LEU A CA 1
ATOM 827 C C . LEU A 1 101 ? 3.227 -0.122 18.551 1.00 96.56 101 LEU A C 1
ATOM 829 O O . LEU A 1 101 ? 2.139 -0.381 19.066 1.00 96.56 101 LEU A O 1
ATOM 833 N N . PHE A 1 102 ? 3.566 -0.573 17.339 1.00 96.88 102 PHE A N 1
ATOM 834 C CA . PHE A 1 102 ? 2.625 -1.297 16.495 1.00 96.88 102 PHE A CA 1
ATOM 835 C C . PHE A 1 102 ? 2.108 -2.581 17.150 1.00 96.88 102 PHE A C 1
ATOM 837 O O . PHE A 1 102 ? 0.924 -2.870 17.043 1.00 96.88 102 PHE A O 1
ATOM 844 N N . SER A 1 103 ? 2.948 -3.321 17.878 1.00 96.00 103 SER A N 1
ATOM 845 C CA . SER A 1 103 ? 2.520 -4.542 18.577 1.00 96.00 103 SER A CA 1
ATOM 846 C C . SER A 1 103 ? 1.405 -4.270 19.595 1.00 96.00 103 SER A C 1
ATOM 848 O O . SER A 1 103 ? 0.402 -4.981 19.616 1.00 96.00 103 SER A O 1
ATOM 850 N N . TYR A 1 104 ? 1.535 -3.201 20.385 1.00 96.94 104 TYR A N 1
ATOM 851 C CA . TYR A 1 104 ? 0.508 -2.774 21.337 1.00 96.94 104 TYR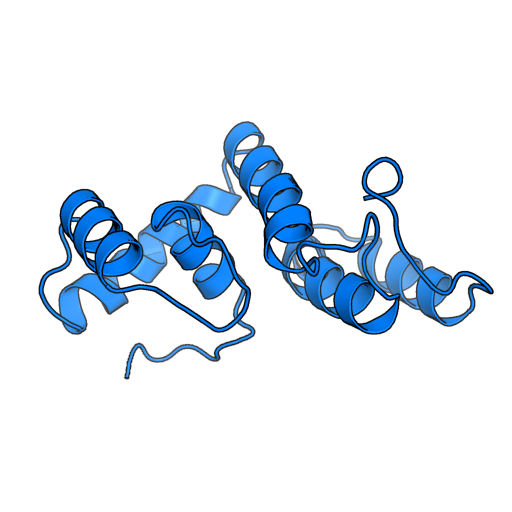 A CA 1
ATOM 852 C C . TYR A 1 104 ? -0.753 -2.277 20.630 1.00 96.94 104 TYR A C 1
ATOM 854 O O . TYR A 1 104 ? -1.863 -2.579 21.064 1.00 96.94 104 TYR A O 1
ATOM 862 N N . PHE A 1 105 ? 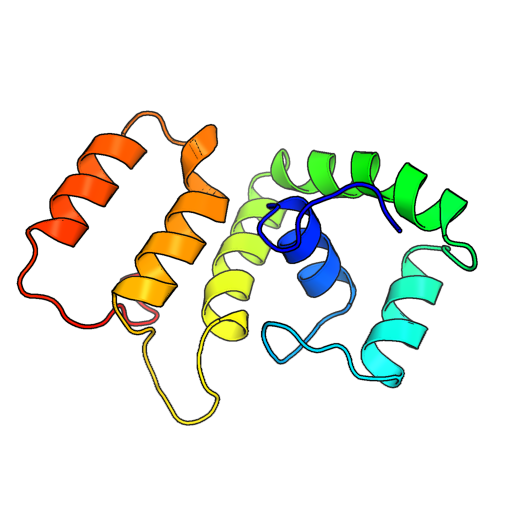-0.601 -1.541 19.526 1.00 96.69 105 PHE A N 1
ATOM 863 C CA . PHE A 1 105 ? -1.740 -1.081 18.736 1.00 96.69 105 PHE A CA 1
ATOM 864 C C . PHE A 1 105 ? -2.497 -2.242 18.084 1.00 96.69 105 PHE A C 1
ATOM 866 O O . PHE A 1 105 ? -3.722 -2.286 18.142 1.00 96.69 105 PHE A O 1
ATOM 873 N N . HIS A 1 106 ? -1.783 -3.220 17.530 1.00 96.00 106 HIS A N 1
ATOM 874 C CA . HIS A 1 106 ? -2.373 -4.424 16.959 1.00 96.00 106 HIS A CA 1
ATOM 875 C C . HIS A 1 106 ? -3.157 -5.210 18.018 1.00 96.00 106 HIS A C 1
ATOM 877 O O . HIS A 1 106 ? -4.315 -5.557 17.791 1.00 96.00 106 HIS A O 1
ATOM 883 N N . GLN A 1 107 ? -2.578 -5.405 19.208 1.00 96.38 107 GLN A N 1
ATOM 884 C CA . GLN A 1 107 ? -3.270 -6.038 20.336 1.00 96.38 107 GLN A CA 1
ATOM 885 C C . GLN A 1 107 ? -4.513 -5.243 20.772 1.00 96.38 107 GLN A C 1
ATOM 887 O O . GLN A 1 107 ? -5.560 -5.826 21.059 1.00 96.38 107 GLN A O 1
ATOM 892 N N . PHE A 1 108 ? -4.427 -3.911 20.799 1.00 96.12 108 PHE A N 1
ATOM 893 C CA . PHE A 1 108 ? -5.577 -3.051 21.074 1.00 96.12 108 PHE A CA 1
ATOM 894 C C . PHE A 1 108 ? -6.700 -3.255 20.044 1.00 96.12 108 PHE A C 1
ATOM 896 O O . PHE A 1 108 ? -7.863 -3.367 20.433 1.00 96.12 108 PHE A O 1
ATOM 903 N N . LEU A 1 109 ? -6.371 -3.353 18.751 1.00 95.75 109 LEU A N 1
ATOM 904 C CA . LEU A 1 109 ? -7.354 -3.622 17.697 1.00 95.75 109 LEU A CA 1
ATOM 905 C C . LEU A 1 109 ? -8.013 -4.998 17.863 1.00 95.75 109 LEU A C 1
ATOM 907 O O . LEU A 1 109 ? -9.230 -5.099 17.702 1.00 95.75 109 LEU A O 1
ATOM 911 N N . GLU A 1 110 ? -7.246 -6.028 18.235 1.00 93.62 110 GLU A N 1
ATOM 912 C CA . GLU A 1 110 ? -7.760 -7.383 18.500 1.00 93.62 110 GLU A CA 1
ATOM 913 C C . GLU A 1 110 ? -8.770 -7.441 19.643 1.00 93.62 110 GLU A C 1
ATOM 915 O O . GLU A 1 110 ? -9.739 -8.192 19.575 1.00 93.62 110 GLU A O 1
ATOM 920 N N . GLN A 1 111 ? -8.556 -6.639 20.683 1.00 94.62 111 GLN A N 1
ATOM 921 C CA . GLN A 1 111 ? -9.452 -6.560 21.838 1.00 94.62 111 GLN A CA 1
ATOM 922 C C . GLN A 1 111 ? -10.604 -5.571 21.623 1.00 94.62 111 GLN A C 1
ATOM 924 O O . GLN A 1 111 ? -11.496 -5.449 22.468 1.00 94.62 111 GLN A O 1
ATOM 929 N N . SER A 1 112 ? -10.588 -4.829 20.516 1.00 92.00 112 SER A N 1
ATOM 930 C CA . SER A 1 112 ? -11.583 -3.804 20.253 1.00 92.00 112 SER A CA 1
ATOM 931 C C . SER A 1 112 ? -12.925 -4.415 19.841 1.00 92.00 112 SER A C 1
ATOM 933 O O . SER A 1 112 ? -13.008 -5.447 19.183 1.00 92.00 112 SER A O 1
ATOM 935 N N . LYS A 1 113 ? -14.015 -3.717 20.172 1.00 94.38 113 LYS A N 1
ATOM 936 C CA . LYS A 1 113 ? -15.366 -4.055 19.690 1.00 94.38 113 LYS A CA 1
ATOM 937 C C . LYS A 1 113 ? -15.623 -3.621 18.240 1.00 94.38 113 LYS A C 1
ATOM 939 O O . LYS A 1 113 ? -16.729 -3.819 17.734 1.00 94.38 113 LYS A O 1
ATOM 944 N N . TYR A 1 114 ? -14.663 -2.943 17.606 1.00 94.31 114 TYR A N 1
ATOM 945 C CA . TYR A 1 114 ? -14.831 -2.411 16.259 1.00 94.31 114 TYR A CA 1
ATOM 946 C C . TYR A 1 114 ? -14.704 -3.536 15.237 1.00 94.31 114 TYR A C 1
ATOM 948 O O . TYR A 1 114 ? -13.824 -4.383 15.323 1.00 94.31 114 TYR A O 1
ATOM 956 N N . LYS A 1 115 ? -15.600 -3.530 14.250 1.00 95.25 115 LYS A N 1
ATOM 957 C CA . LYS A 1 115 ? -15.625 -4.539 13.181 1.00 95.25 115 LYS A CA 1
ATOM 958 C C . LYS A 1 115 ? -14.981 -4.059 11.887 1.00 95.25 115 LYS A C 1
ATOM 960 O O . LYS A 1 115 ? -14.728 -4.870 11.005 1.00 95.25 115 LYS A O 1
ATOM 965 N N . VAL A 1 116 ? -14.761 -2.753 11.770 1.00 96.88 116 VAL A N 1
ATOM 966 C CA . VAL A 1 116 ? -14.275 -2.099 10.560 1.00 96.88 116 VAL A CA 1
ATOM 967 C C . VAL A 1 116 ? -13.38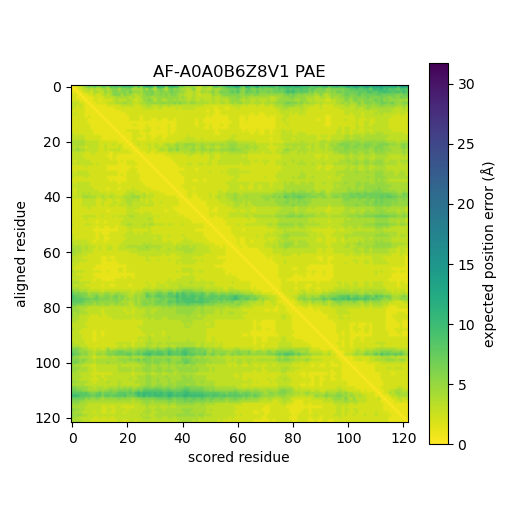5 -0.906 10.909 1.00 96.88 116 VAL A C 1
ATOM 969 O O . VAL A 1 116 ? -13.520 -0.346 12.000 1.00 96.88 116 VAL A O 1
ATOM 972 N N . ILE A 1 117 ? -12.532 -0.498 9.970 1.00 97.50 117 ILE A N 1
ATOM 973 C CA . ILE A 1 117 ? -11.765 0.755 10.000 1.00 97.50 117 ILE A CA 1
ATOM 974 C C . ILE A 1 117 ? -12.195 1.607 8.803 1.00 97.50 117 ILE A C 1
ATOM 976 O O . ILE A 1 117 ? -12.155 1.149 7.659 1.00 97.50 117 ILE A O 1
ATOM 980 N N . ASN A 1 118 ? -12.650 2.836 9.051 1.00 96.94 118 ASN A N 1
ATOM 981 C CA . ASN A 1 118 ? -12.987 3.786 7.987 1.00 96.94 118 ASN A CA 1
ATOM 982 C C . ASN A 1 118 ? -11.765 4.623 7.558 1.00 96.94 118 ASN A C 1
ATOM 984 O O . ASN A 1 118 ? -10.713 4.570 8.188 1.00 96.94 118 ASN A O 1
ATOM 988 N N . LYS A 1 119 ? -11.918 5.417 6.493 1.00 96.31 119 LYS A N 1
ATOM 989 C CA . LYS A 1 119 ? -10.818 6.193 5.896 1.00 96.31 119 LYS A CA 1
ATOM 990 C C . LYS A 1 119 ? -10.223 7.271 6.808 1.00 96.31 119 LYS A C 1
ATOM 992 O O . LYS A 1 119 ? -9.073 7.630 6.614 1.00 96.31 119 LYS A O 1
ATOM 997 N N . ASP A 1 120 ? -10.996 7.800 7.753 1.00 96.50 120 ASP A N 1
ATOM 998 C CA . ASP A 1 120 ? -10.522 8.838 8.678 1.00 96.50 120 ASP A CA 1
ATOM 999 C C . ASP A 1 120 ? -9.770 8.235 9.873 1.00 96.50 120 ASP A C 1
ATOM 10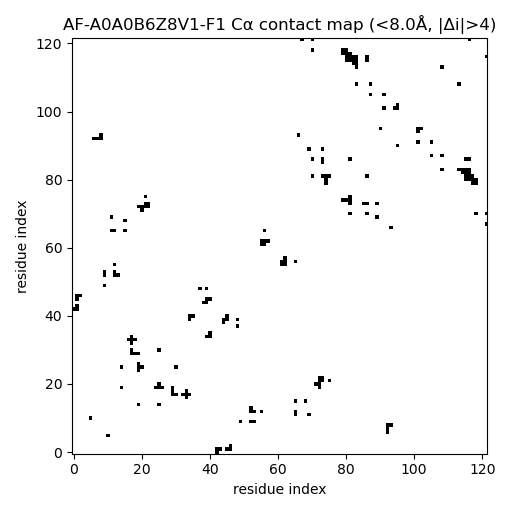01 O O . ASP A 1 120 ? -8.900 8.877 10.456 1.00 96.50 120 ASP A O 1
ATOM 1005 N N . GLN A 1 121 ? -10.133 7.007 10.257 1.00 96.12 121 GLN A N 1
ATOM 1006 C CA . GLN A 1 121 ? -9.442 6.229 11.286 1.00 96.12 121 GLN A CA 1
ATOM 1007 C C . GLN A 1 121 ? -8.138 5.617 10.772 1.00 96.12 121 GLN A C 1
ATOM 1009 O O . GLN A 1 121 ? -7.211 5.448 11.562 1.00 96.12 121 GLN A O 1
ATOM 1014 N N . TRP A 1 122 ? -8.113 5.244 9.488 1.00 96.31 122 TRP A N 1
ATOM 1015 C CA . TRP A 1 122 ? -6.926 4.769 8.785 1.00 96.31 122 TRP A CA 1
ATOM 1016 C C . TRP A 1 122 ? -5.889 5.884 8.633 1.00 96.31 122 TRP A C 1
ATOM 1018 O O . TRP A 1 122 ? -4.765 5.699 9.145 1.00 96.31 122 TRP A O 1
#

Mean predicted aligned error: 3.04 Å

pLDDT: mean 94.74, std 2.85, range [82.94, 97.94]

Solvent-accessible surface area (backbone atoms only — not comparable to full-atom values): 7080 Å² total; per-residue (Å²): 134,71,85,69,62,83,85,34,55,54,47,55,46,49,37,60,63,26,66,43,74,45,69,97,53,76,53,70,66,33,46,55,52,24,29,58,77,68,71,32,93,48,68,67,48,44,42,63,43,47,59,59,50,49,56,47,61,74,38,67,72,52,29,53,51,51,58,56,44,49,54,61,25,69,30,56,90,90,49,79,44,29,48,42,67,63,43,51,52,52,47,46,49,71,35,54,87,77,38,92,60,36,69,60,52,52,53,50,56,71,73,43,92,64,65,55,46,38,76,88,77,102

InterPro domains:
  IPR005176 Potentiating neddylation domain [PF03556] (45-122)
  IPR005176 Potentiating neddylation domain [PS51229] (1-122)
  IPR014764 Defective-in-cullin neddylation protein [PTHR12281] (1-122)
  IPR042460 DCN1-like, PONY binding domain [G3DSA:1.10.238.200] (59-122)

Secondary structure (DSSP, 8-state):
--SS-TTSHHHHHHHHHTT--BTTB--HHHHHHHHHHTT--SHHHHHHHHHHHHHGGGSHHHHHHHHHHHHHHHS-TT-SEEEHHHHHHHHHHHHTTT-TTHHHHHHHHHH-S--EEETTT-

Organism: NCBI:txid1028688

Radius of gyration: 15.15 Å; Cα contacts (8 Å, |Δi|>4): 107; chains: 1; bounding box: 35×28×41 Å

Sequence (122 aa):
DIGVEPENIVMLVLAFKLDAKNLGFFTFDEWMKGMTELQCDTLEKLQNRLYYLRTLLNDPPLFKNIYRFAFDFARDKDQRSLDMETAKAMLSLVLGKSWSLFSYFHQFLEQSKYKVINKDQW

Foldseek 3Di:
DLPDDCLALLVLLLCVLLVPQERPDDDPSSCVVSCVVQVHPDSVSVSVCSVVSVVLCVDVVSLVVSLLVLFRHQDDPPDQWAFLVSVLSSCCNSPVVPPPCNVVVSVVSVPDPDGTGGSVND

Nearest PDB structures (foldseek):
  5v89-assembly1_A  TM=9.917E-01  e=7.291E-15  Homo sapiens
  5ufi-assembly3_C  TM=9.407E-01  e=1.920E-09  Homo sapiens
  6b5q-assembly1_A  TM=9.355E-01  e=2.263E-09  Homo sapiens
  6xon-assembly1_A  TM=9.366E-01  e=2.028E-09  Tequatrovirus T4
  6xop-assembly1_A  TM=9.342E-01  e=1.715E-08  Tequatrovirus T4